Protein AF-A0A7Y5TBN6-F1 (afdb_monomer_lite)

pLDDT: mean 71.58, std 20.6, range [28.69, 90.69]

Secondary structure (DSSP, 8-state):
---PPP----------------------------S-------HHHHHHHHHHHHHHHHHHHHHHTT--HHHHHHHHHHHHHHHHHHHHHHHHH-HHHHHHHHHHHHHHHHHHHHS-TT--HHHHHHHHHHHHHHHHHHHHHHHHHHT---

Sequence (150 aa):
MQSIPIRPARQAGVLSVLLVLSVAGCGGDELGGDPSTGGSATPDACNSLAAFDNTFQATVTAVSNGQGTQAVQGSVASLKDQYIQVGQELPKADPQAAADLTAAMTDLSNAVARLPQNASKERISTSLQPHVDKVDQAVGEAEKSLNCPT

Foldseek 3Di:
DDDDDDDDDDDDDPDPPPPDDDDDDDDDDDDDDDPDDAQQADPQLLVLLVVLVVLLVVLLVCLQVLPALVVNLVSLVVSVVSLVSNLVRLCVRPVVLSVQLVVLSVLLNVLSVPDDNGDGSVRSNVSRVVSSVSNVVSSVVSCVSNVRDD

Structure (mmCIF, N/CA/C/O backbone):
data_AF-A0A7Y5TBN6-F1
#
_entry.id   AF-A0A7Y5TBN6-F1
#
loop_
_atom_site.group_PDB
_atom_site.id
_atom_site.type_symbol
_atom_site.label_atom_id
_atom_site.label_alt_id
_atom_site.label_comp_id
_atom_site.label_asym_id
_atom_site.label_entity_id
_atom_site.label_seq_id
_atom_site.pdbx_PDB_ins_code
_atom_site.Cartn_x
_atom_site.Cartn_y
_atom_site.Cartn_z
_atom_site.occupancy
_atom_site.B_iso_or_equi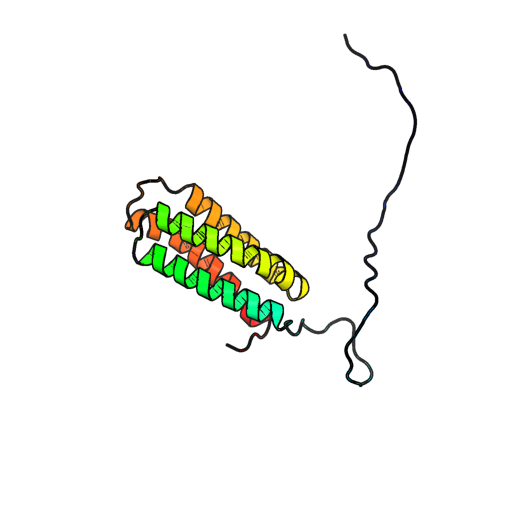v
_atom_sit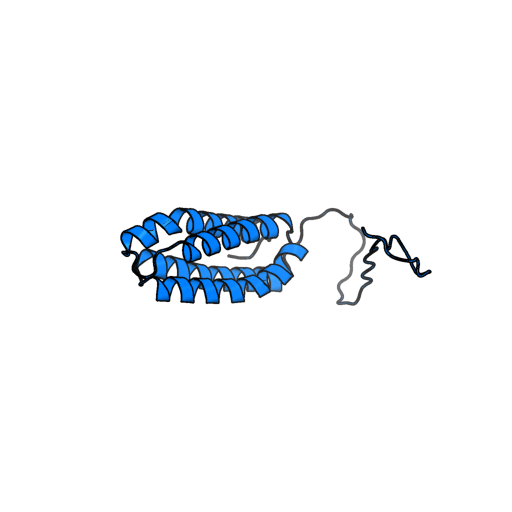e.auth_seq_id
_atom_site.auth_comp_id
_atom_site.auth_asym_id
_atom_site.auth_atom_id
_atom_site.pdbx_PDB_model_num
ATOM 1 N N . MET A 1 1 ? 1.251 53.776 0.959 1.00 39.12 1 MET A N 1
ATOM 2 C CA . MET A 1 1 ? 1.310 53.303 -0.442 1.00 39.12 1 MET A CA 1
ATOM 3 C C . MET A 1 1 ? 2.791 53.166 -0.777 1.00 39.12 1 MET A C 1
ATOM 5 O O . MET A 1 1 ? 3.486 54.164 -0.741 1.00 39.12 1 MET A O 1
ATOM 9 N N . GLN A 1 2 ? 3.365 51.972 -0.602 1.00 45.56 2 GLN A N 1
ATOM 10 C CA . GLN A 1 2 ? 3.671 51.034 -1.697 1.00 45.56 2 GLN A CA 1
ATOM 11 C C . GLN A 1 2 ? 4.449 51.704 -2.842 1.00 45.56 2 GLN A C 1
ATOM 13 O O . GLN A 1 2 ? 3.859 52.451 -3.613 1.00 45.56 2 GLN A O 1
ATOM 18 N N . SER A 1 3 ? 5.757 51.439 -2.944 1.00 37.56 3 SER A N 1
ATOM 19 C CA . SER A 1 3 ? 6.309 50.611 -4.030 1.00 37.56 3 SER A CA 1
ATOM 20 C C . SER A 1 3 ? 7.842 50.616 -4.056 1.00 37.56 3 SER A C 1
ATOM 22 O O . SER A 1 3 ? 8.509 51.602 -3.760 1.00 37.56 3 SER A O 1
ATOM 24 N N . ILE A 1 4 ? 8.354 49.433 -4.371 1.00 49.94 4 ILE A N 1
ATOM 25 C CA . ILE A 1 4 ? 9.731 48.942 -4.331 1.00 49.94 4 ILE A CA 1
ATOM 26 C C . ILE A 1 4 ? 10.614 49.603 -5.408 1.00 49.94 4 ILE A C 1
ATOM 28 O O . ILE A 1 4 ? 10.200 49.642 -6.567 1.00 49.94 4 ILE A O 1
ATOM 32 N N . PRO A 1 5 ? 11.843 50.057 -5.088 1.00 43.25 5 PRO A N 1
ATOM 33 C CA . PRO A 1 5 ? 12.817 50.454 -6.096 1.00 43.25 5 PRO A CA 1
ATOM 34 C C . PRO A 1 5 ? 13.602 49.257 -6.659 1.00 43.25 5 PRO A C 1
ATOM 36 O O . PRO A 1 5 ? 14.004 48.332 -5.953 1.00 43.25 5 PRO A O 1
ATOM 39 N N . ILE A 1 6 ? 13.820 49.340 -7.968 1.00 50.97 6 ILE A N 1
ATOM 40 C CA . ILE A 1 6 ? 14.508 48.413 -8.868 1.00 50.97 6 ILE A CA 1
ATOM 41 C C . ILE A 1 6 ? 15.926 48.066 -8.378 1.00 50.97 6 ILE A C 1
ATOM 43 O O . ILE A 1 6 ? 16.717 48.951 -8.048 1.00 50.97 6 ILE A O 1
ATOM 47 N N . ARG A 1 7 ? 16.279 46.774 -8.441 1.00 34.91 7 ARG A N 1
ATOM 48 C CA . ARG A 1 7 ? 17.666 46.291 -8.552 1.00 34.91 7 ARG A CA 1
ATOM 49 C C . ARG A 1 7 ? 17.813 45.333 -9.747 1.00 34.91 7 ARG A C 1
ATOM 51 O O . ARG A 1 7 ? 16.832 44.678 -10.097 1.00 34.91 7 ARG A O 1
ATOM 58 N N . PRO A 1 8 ? 19.002 45.267 -10.381 1.00 47.97 8 PRO A N 1
ATOM 59 C CA . PRO A 1 8 ? 19.193 44.665 -11.698 1.00 47.97 8 PRO A CA 1
ATOM 60 C C . PRO A 1 8 ? 19.812 43.253 -11.669 1.00 47.97 8 PRO A C 1
ATOM 62 O O . PRO A 1 8 ? 20.457 42.866 -10.701 1.00 47.97 8 PRO A O 1
ATOM 65 N N . ALA A 1 9 ? 19.670 42.578 -12.818 1.00 38.16 9 ALA A N 1
ATOM 66 C CA . ALA A 1 9 ? 20.467 41.474 -13.372 1.00 38.16 9 ALA A CA 1
ATOM 67 C C . ALA A 1 9 ? 20.616 40.174 -12.558 1.00 38.16 9 ALA A C 1
ATOM 69 O O . ALA A 1 9 ? 21.351 40.133 -11.579 1.00 38.16 9 ALA A O 1
ATOM 70 N N . ARG A 1 10 ? 20.105 39.059 -13.106 1.00 35.62 10 ARG A N 1
ATOM 71 C CA . ARG A 1 10 ? 20.924 37.949 -13.649 1.00 35.62 10 ARG A CA 1
ATOM 72 C C . ARG A 1 10 ? 20.085 36.699 -13.936 1.00 35.62 10 ARG A C 1
ATOM 74 O O . ARG A 1 10 ? 19.321 36.265 -13.091 1.00 35.62 10 ARG A O 1
ATOM 81 N N . GLN A 1 11 ? 20.429 36.089 -15.073 1.00 35.66 11 GLN A N 1
ATOM 82 C CA . GLN A 1 11 ? 20.516 34.640 -15.311 1.00 35.66 11 GLN A CA 1
ATOM 83 C C . GLN A 1 11 ? 19.185 33.901 -15.505 1.00 35.66 11 GLN A C 1
ATOM 85 O O . GLN A 1 11 ? 18.318 33.878 -14.650 1.00 35.66 11 GLN A O 1
ATOM 90 N N . ALA A 1 12 ? 18.948 33.460 -16.742 1.00 34.47 12 ALA A N 1
ATOM 91 C CA . ALA A 1 12 ? 19.345 32.134 -17.239 1.00 34.47 12 ALA A CA 1
ATOM 92 C C . ALA A 1 12 ? 18.355 31.101 -16.697 1.00 34.47 12 ALA A C 1
ATOM 94 O O . ALA A 1 12 ? 18.205 30.939 -15.502 1.00 34.47 12 ALA A O 1
ATOM 95 N N . GLY A 1 13 ? 17.583 30.411 -17.505 1.00 34.16 13 GLY A N 1
ATOM 96 C CA . GLY A 1 13 ? 17.892 29.844 -18.798 1.00 34.16 13 GLY A CA 1
ATOM 97 C C . GLY A 1 13 ? 17.051 28.579 -18.806 1.00 34.16 13 GLY A C 1
ATOM 98 O O . GLY A 1 13 ? 17.020 27.851 -17.815 1.00 34.16 13 GLY A O 1
ATOM 99 N N . VAL A 1 14 ? 16.297 28.376 -19.876 1.00 42.41 14 VAL A N 1
ATOM 100 C CA . VAL A 1 14 ? 15.578 27.130 -20.118 1.00 42.41 14 VAL A CA 1
ATOM 101 C C . VAL A 1 14 ? 16.642 26.040 -20.224 1.00 42.41 14 VAL A C 1
ATOM 103 O O . VAL A 1 14 ? 17.302 25.908 -21.249 1.00 42.41 14 VAL A O 1
ATOM 106 N N . LEU A 1 15 ? 16.888 25.330 -19.127 1.00 34.28 15 LEU A N 1
ATOM 107 C CA . LEU A 1 15 ? 17.750 24.159 -19.103 1.00 34.28 15 LEU A CA 1
ATOM 108 C C . LEU A 1 15 ? 16.849 22.951 -19.311 1.00 34.28 15 LEU A C 1
ATOM 110 O O . LEU A 1 15 ? 16.312 22.369 -18.372 1.00 34.28 15 LEU A O 1
ATOM 114 N N . SER A 1 16 ? 16.676 22.622 -20.589 1.00 39.28 16 SER A N 1
ATOM 115 C CA . SER A 1 16 ? 16.355 21.278 -21.040 1.00 39.28 16 SER A CA 1
ATOM 116 C C . SER A 1 16 ? 17.308 20.313 -20.344 1.00 39.28 16 SER A C 1
ATOM 118 O O . SER A 1 16 ? 18.498 20.270 -20.659 1.00 39.28 16 SER A O 1
ATOM 120 N N . VAL A 1 17 ? 16.801 19.557 -19.378 1.00 37.44 17 VAL A N 1
ATOM 121 C CA . VAL A 1 17 ? 17.523 18.418 -18.820 1.00 37.44 17 VAL A CA 1
ATOM 122 C C . VAL A 1 17 ? 17.444 17.303 -19.863 1.00 37.44 17 VAL A C 1
ATOM 124 O O . VAL A 1 17 ? 16.585 16.430 -19.819 1.00 37.44 17 VAL A O 1
ATOM 127 N N . LEU A 1 18 ? 18.332 17.387 -20.858 1.00 40.66 18 LEU A N 1
ATOM 128 C CA . LEU A 1 18 ? 18.817 16.223 -21.589 1.00 40.66 18 LEU A CA 1
ATOM 129 C C . LEU A 1 18 ? 19.659 15.419 -20.597 1.00 40.66 18 LEU A C 1
ATOM 131 O O . LEU A 1 18 ? 20.835 15.713 -20.378 1.00 40.66 18 LEU A O 1
ATOM 135 N N . LEU A 1 19 ? 19.041 14.425 -19.965 1.00 35.41 19 LEU A N 1
ATOM 136 C CA . LEU A 1 19 ? 19.757 13.436 -19.175 1.00 35.41 19 LEU A CA 1
ATOM 137 C C . LEU A 1 19 ? 20.414 12.445 -20.150 1.00 35.41 19 LEU A C 1
ATOM 139 O O . LEU A 1 19 ? 19.853 11.415 -20.508 1.00 35.41 19 LEU A O 1
ATOM 143 N N . VAL A 1 20 ? 21.603 12.800 -20.634 1.00 37.91 20 VAL A N 1
ATOM 144 C CA . VAL A 1 20 ? 22.533 11.849 -21.249 1.00 37.91 20 VAL A CA 1
ATOM 145 C C . VAL A 1 20 ? 23.170 11.058 -20.106 1.00 37.91 20 VAL A C 1
ATOM 147 O O . VAL A 1 20 ? 24.065 11.567 -19.436 1.00 37.91 20 VAL A O 1
ATOM 150 N N . LEU A 1 21 ? 22.713 9.826 -19.867 1.00 38.28 21 LEU A N 1
ATOM 151 C CA . LEU A 1 21 ? 23.504 8.826 -19.147 1.00 38.28 21 LEU A CA 1
ATOM 152 C C . LEU A 1 21 ? 24.130 7.872 -20.158 1.00 38.28 21 LEU A C 1
ATOM 154 O O . LEU A 1 21 ? 23.528 6.894 -20.592 1.00 38.28 21 LEU A O 1
ATOM 158 N N . SER A 1 22 ? 25.373 8.178 -20.513 1.00 40.59 22 SER A N 1
ATOM 159 C CA . SER A 1 22 ? 26.271 7.235 -21.161 1.00 40.59 22 SER A CA 1
ATOM 160 C C . SER A 1 22 ? 26.870 6.301 -20.105 1.00 40.59 22 SER A C 1
ATOM 162 O O . SER A 1 22 ? 27.650 6.736 -19.266 1.00 40.59 22 SER A O 1
ATOM 164 N N . VAL A 1 23 ? 26.467 5.032 -20.181 1.00 48.53 23 VAL A N 1
ATOM 165 C CA . VAL A 1 23 ? 27.305 3.814 -20.171 1.00 48.53 23 VAL A CA 1
ATOM 166 C C . VAL A 1 23 ? 28.486 3.721 -19.187 1.00 48.53 23 VAL A C 1
ATOM 168 O O . VAL A 1 23 ? 29.509 4.381 -19.349 1.00 48.53 23 VAL A O 1
ATOM 171 N N . ALA A 1 24 ? 28.396 2.720 -18.301 1.00 38.69 24 ALA A N 1
ATOM 172 C CA . ALA A 1 24 ? 29.458 1.749 -17.985 1.00 38.69 24 ALA A CA 1
ATOM 173 C C . ALA A 1 24 ? 28.801 0.489 -17.367 1.00 38.69 24 ALA A C 1
ATOM 175 O O . ALA A 1 24 ? 28.271 0.573 -16.269 1.00 38.69 24 ALA A O 1
ATOM 176 N N . GLY A 1 25 ? 28.628 -0.603 -18.131 1.00 28.69 25 GLY A N 1
ATOM 177 C CA . GLY A 1 25 ? 29.335 -1.888 -17.921 1.00 28.69 25 GLY A CA 1
ATOM 178 C C . GLY A 1 25 ? 28.593 -2.815 -16.934 1.00 28.69 25 GLY A C 1
ATOM 179 O O . GLY A 1 25 ? 28.289 -2.395 -15.832 1.00 28.69 25 GLY A O 1
ATOM 180 N N . CYS A 1 26 ? 28.233 -4.063 -17.257 1.00 37.66 26 CYS A N 1
ATOM 181 C CA . CYS A 1 26 ? 29.113 -5.097 -17.806 1.00 37.66 26 CYS A CA 1
ATOM 182 C C . CYS A 1 26 ? 28.435 -6.033 -18.831 1.00 37.66 26 CYS A C 1
ATOM 184 O O . CYS A 1 26 ? 27.534 -6.787 -18.490 1.00 37.66 26 CYS A O 1
ATOM 186 N N . GLY A 1 27 ? 28.972 -6.017 -20.057 1.00 29.95 27 GLY A N 1
ATOM 187 C CA . GLY A 1 27 ? 29.573 -7.178 -20.732 1.00 29.95 27 GLY A CA 1
ATOM 188 C C . GLY A 1 27 ? 28.719 -8.409 -21.048 1.00 29.95 27 GLY A C 1
ATOM 189 O O . GLY A 1 27 ? 28.652 -9.332 -20.243 1.00 29.95 27 GLY A O 1
ATOM 190 N N . GLY A 1 28 ? 28.259 -8.483 -22.297 1.00 29.27 28 GLY A N 1
ATOM 191 C CA . GLY A 1 28 ? 27.850 -9.712 -22.974 1.00 29.27 28 GLY A CA 1
ATOM 192 C C . GLY A 1 28 ? 27.294 -9.399 -24.361 1.00 29.27 28 GLY A C 1
ATOM 193 O O . GLY A 1 28 ? 26.136 -9.021 -24.459 1.00 29.27 28 GLY A O 1
ATOM 194 N N . ASP A 1 29 ? 28.171 -9.456 -25.369 1.00 41.31 29 ASP A N 1
ATOM 195 C CA . ASP A 1 29 ? 27.940 -9.618 -26.822 1.00 41.31 29 ASP A CA 1
ATOM 196 C C . ASP A 1 29 ? 26.485 -10.038 -27.163 1.00 41.31 29 ASP A C 1
ATOM 198 O O . ASP A 1 29 ? 25.999 -11.010 -26.603 1.00 41.31 29 ASP A O 1
ATOM 202 N N . GLU A 1 30 ? 25.687 -9.320 -27.962 1.00 35.75 30 GLU A N 1
ATOM 203 C CA . GLU A 1 30 ? 25.591 -9.502 -29.420 1.00 35.75 30 GLU A CA 1
ATOM 204 C C . GLU A 1 30 ? 24.580 -8.480 -30.015 1.00 35.75 30 GLU A C 1
ATOM 206 O O . GLU A 1 30 ? 23.421 -8.401 -29.625 1.00 35.75 30 GLU A O 1
ATOM 211 N N . LEU A 1 31 ? 25.061 -7.667 -30.959 1.00 43.56 31 LEU A N 1
ATOM 212 C CA . LEU A 1 31 ? 24.390 -7.079 -32.134 1.00 43.56 31 LEU A CA 1
ATOM 213 C C . LEU A 1 31 ? 22.842 -6.941 -32.173 1.00 43.56 31 LEU A C 1
ATOM 215 O O . LEU A 1 31 ? 22.136 -7.840 -32.613 1.00 43.56 31 LEU A O 1
ATOM 219 N N . GLY A 1 32 ? 22.374 -5.699 -31.989 1.00 37.66 32 GLY A N 1
ATOM 220 C CA . GLY A 1 32 ? 21.252 -5.117 -32.746 1.00 37.66 32 GLY A CA 1
ATOM 221 C C . GLY A 1 32 ? 19.838 -5.339 -32.196 1.00 37.66 32 GLY A C 1
ATOM 222 O O . GLY A 1 32 ? 19.282 -6.423 -32.306 1.00 37.66 32 GLY A O 1
ATOM 223 N N . GLY A 1 33 ? 19.191 -4.267 -31.725 1.00 28.89 33 GLY A N 1
ATOM 224 C CA . GLY A 1 33 ? 17.755 -4.297 -31.436 1.00 28.89 33 GLY A CA 1
ATOM 225 C C . GLY A 1 33 ? 17.233 -3.065 -30.697 1.00 28.89 33 GLY A C 1
ATOM 226 O O . GLY A 1 33 ? 17.503 -2.905 -29.519 1.00 28.89 33 GLY A O 1
ATOM 227 N N . ASP A 1 34 ? 16.512 -2.224 -31.439 1.00 34.84 34 ASP A N 1
ATOM 228 C CA . ASP A 1 34 ? 15.255 -1.543 -31.078 1.00 34.84 34 ASP A CA 1
ATOM 229 C C . ASP A 1 34 ? 15.119 -0.684 -29.783 1.00 34.84 34 ASP A C 1
ATOM 231 O O . ASP A 1 34 ? 15.353 -1.160 -28.676 1.00 34.84 34 ASP A O 1
ATOM 235 N N . PRO A 1 35 ? 14.629 0.576 -29.871 1.00 41.97 35 PRO A N 1
ATOM 236 C CA . PRO A 1 35 ? 14.321 1.424 -28.712 1.00 41.97 35 PRO A CA 1
ATOM 237 C C . PRO A 1 35 ? 12.966 1.120 -28.031 1.00 41.97 35 PRO A C 1
ATOM 239 O O . PRO A 1 35 ? 12.391 1.998 -27.387 1.00 41.97 35 PRO A O 1
ATOM 242 N N . SER A 1 36 ? 12.400 -0.080 -28.150 1.00 50.00 36 SER A N 1
ATOM 243 C CA . SER A 1 36 ? 11.158 -0.446 -27.457 1.00 50.00 36 SER A CA 1
ATOM 244 C C . SER A 1 36 ? 11.117 -1.938 -27.141 1.00 50.00 36 SER A C 1
ATOM 246 O O . SER A 1 36 ? 10.660 -2.738 -27.948 1.00 50.00 36 SER A O 1
ATOM 248 N N . THR A 1 37 ? 11.563 -2.359 -25.956 1.00 37.19 37 THR A N 1
ATOM 249 C CA . THR A 1 37 ? 11.306 -3.726 -25.470 1.00 37.19 37 THR A CA 1
ATOM 250 C C . THR A 1 37 ? 11.261 -3.723 -23.946 1.00 37.19 37 THR A C 1
ATOM 252 O O . THR A 1 37 ? 12.141 -3.155 -23.307 1.00 37.19 37 THR A O 1
ATOM 255 N N . GLY A 1 38 ? 10.175 -4.277 -23.396 1.00 39.53 38 GLY A N 1
ATOM 256 C CA . GLY A 1 38 ? 9.771 -4.199 -21.992 1.00 39.53 38 GLY A CA 1
ATOM 257 C C . GLY A 1 38 ? 10.917 -4.386 -21.007 1.00 39.53 38 GLY A C 1
ATOM 258 O O . GLY A 1 38 ? 11.765 -5.262 -21.188 1.00 39.53 38 GLY A O 1
ATOM 259 N N . GLY A 1 39 ? 10.924 -3.528 -19.983 1.00 43.00 39 GLY A N 1
ATOM 260 C CA . GLY A 1 39 ? 11.909 -3.538 -18.915 1.00 43.00 39 GLY A CA 1
ATOM 261 C C . GLY A 1 39 ? 11.980 -4.926 -18.302 1.00 43.00 39 GLY A C 1
ATOM 262 O O . GLY A 1 39 ? 11.130 -5.309 -17.508 1.00 43.00 39 GLY A O 1
ATOM 263 N N . SER A 1 40 ? 12.992 -5.694 -18.695 1.00 47.75 40 SER A N 1
ATOM 264 C CA . SER A 1 40 ? 13.395 -6.863 -17.929 1.00 47.75 40 SER A CA 1
ATOM 265 C C . SER A 1 40 ? 13.757 -6.325 -16.554 1.00 47.75 40 SER A C 1
ATOM 267 O O . SER A 1 40 ? 14.640 -5.468 -16.458 1.00 47.75 40 SER A O 1
ATOM 269 N N . ALA A 1 41 ? 13.013 -6.722 -15.524 1.00 53.44 41 ALA A N 1
ATOM 270 C CA . ALA A 1 41 ? 13.209 -6.167 -14.201 1.00 53.44 41 ALA A CA 1
ATOM 271 C C . ALA A 1 41 ? 14.667 -6.267 -13.779 1.00 53.44 41 ALA A C 1
ATOM 273 O O . ALA A 1 41 ? 15.314 -7.309 -13.926 1.00 53.44 41 ALA A O 1
ATOM 274 N N . THR A 1 42 ? 15.190 -5.173 -13.229 1.00 64.12 42 THR A N 1
ATOM 275 C CA . THR A 1 42 ? 16.443 -5.267 -12.500 1.00 64.12 42 THR A CA 1
ATOM 276 C C . THR A 1 42 ? 16.198 -6.170 -11.287 1.00 64.12 42 THR A C 1
ATOM 278 O O . THR A 1 42 ? 15.158 -6.049 -10.632 1.00 64.12 42 THR A O 1
ATOM 281 N N . PRO A 1 43 ? 17.125 -7.086 -10.958 1.00 68.56 43 PRO A N 1
ATOM 282 C CA . PRO A 1 43 ? 16.989 -7.945 -9.781 1.00 68.56 43 PRO A CA 1
ATOM 283 C C . PRO A 1 43 ? 16.763 -7.128 -8.496 1.00 68.56 43 PRO A C 1
ATOM 285 O O . PRO A 1 43 ? 16.050 -7.579 -7.605 1.00 68.56 43 PRO A O 1
ATOM 288 N N . ASP A 1 44 ? 17.275 -5.895 -8.442 1.00 74.94 44 ASP A N 1
ATOM 289 C CA . ASP A 1 44 ? 17.013 -4.913 -7.386 1.00 74.94 44 ASP A CA 1
ATOM 290 C C . ASP A 1 44 ? 15.548 -4.460 -7.288 1.00 74.94 44 ASP A C 1
ATOM 292 O O . ASP A 1 44 ? 15.025 -4.363 -6.176 1.00 74.94 44 ASP A O 1
ATOM 296 N N . ALA A 1 45 ? 14.858 -4.218 -8.409 1.00 77.56 45 ALA A N 1
ATOM 297 C CA . ALA A 1 45 ? 13.450 -3.818 -8.400 1.00 77.56 45 ALA A CA 1
ATOM 298 C C . ALA A 1 45 ? 12.559 -4.952 -7.874 1.00 77.56 45 ALA A C 1
ATOM 300 O O . ALA A 1 45 ? 11.738 -4.717 -6.989 1.00 77.56 45 ALA A O 1
ATOM 301 N N . CYS A 1 46 ? 12.778 -6.187 -8.338 1.00 81.44 46 CYS A N 1
ATOM 302 C CA . CYS A 1 46 ? 12.051 -7.355 -7.834 1.00 81.44 46 CYS A CA 1
ATOM 303 C C . CYS A 1 46 ? 12.369 -7.654 -6.367 1.00 81.44 46 CYS A C 1
ATOM 305 O O . CYS A 1 46 ? 11.461 -7.916 -5.585 1.00 81.44 46 CYS A O 1
ATOM 307 N N . ASN A 1 47 ? 13.639 -7.577 -5.964 1.00 83.50 47 ASN A N 1
ATOM 308 C CA . ASN A 1 47 ? 14.031 -7.816 -4.576 1.00 83.50 47 ASN A CA 1
ATOM 309 C C . ASN A 1 47 ? 13.462 -6.744 -3.632 1.00 83.50 47 ASN A C 1
ATOM 311 O O . ASN A 1 47 ? 12.989 -7.061 -2.541 1.00 83.50 47 ASN A O 1
ATOM 315 N N . SER A 1 48 ? 13.452 -5.480 -4.064 1.00 84.25 48 SER A N 1
ATOM 316 C CA . SER A 1 48 ? 12.841 -4.387 -3.305 1.00 84.25 48 SER A CA 1
ATOM 317 C C . SER A 1 48 ? 11.327 -4.556 -3.200 1.00 84.25 48 SER A C 1
ATOM 319 O O . SER A 1 48 ? 10.767 -4.364 -2.121 1.00 84.25 48 SER A O 1
ATOM 321 N N . LEU A 1 49 ? 10.664 -4.937 -4.297 1.00 85.19 49 LEU A N 1
ATOM 322 C CA . LEU A 1 49 ? 9.218 -5.147 -4.329 1.00 85.19 49 LEU A CA 1
ATOM 323 C C . LEU A 1 49 ? 8.807 -6.343 -3.462 1.00 85.19 49 LEU A C 1
ATOM 325 O O . LEU A 1 49 ? 7.872 -6.216 -2.684 1.00 85.19 49 LEU A O 1
ATOM 329 N N . ALA A 1 50 ? 9.565 -7.441 -3.484 1.00 85.94 50 ALA A N 1
ATOM 330 C CA . ALA A 1 50 ? 9.346 -8.591 -2.606 1.00 85.94 50 ALA A CA 1
ATOM 331 C C . ALA A 1 50 ? 9.549 -8.240 -1.119 1.00 85.94 50 ALA A C 1
ATOM 333 O O . ALA A 1 50 ? 8.788 -8.670 -0.252 1.00 85.94 50 ALA A O 1
ATOM 334 N N . ALA A 1 51 ? 10.557 -7.423 -0.794 1.00 86.25 51 ALA A N 1
ATOM 335 C CA . ALA A 1 51 ? 10.776 -6.951 0.574 1.00 86.25 51 ALA A CA 1
ATOM 336 C C . ALA A 1 51 ? 9.657 -6.006 1.052 1.00 86.25 51 ALA A C 1
ATOM 338 O O . ALA A 1 51 ? 9.279 -6.019 2.232 1.00 86.25 51 ALA A O 1
ATO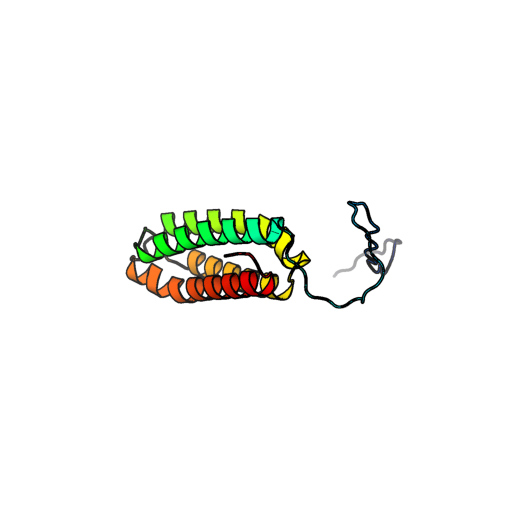M 339 N N . PHE A 1 52 ? 9.123 -5.192 0.139 1.00 88.44 52 PHE A N 1
ATOM 340 C CA . PHE A 1 52 ? 7.944 -4.373 0.378 1.00 88.44 52 PHE A CA 1
ATOM 341 C C . PHE A 1 52 ? 6.700 -5.236 0.586 1.00 88.44 52 PHE A C 1
ATOM 343 O O . PHE A 1 52 ? 6.035 -5.047 1.600 1.00 88.44 52 PHE A O 1
ATOM 350 N N . ASP A 1 53 ? 6.430 -6.203 -0.294 1.00 86.81 53 ASP A N 1
ATOM 351 C CA . ASP A 1 53 ? 5.294 -7.122 -0.186 1.00 86.81 53 ASP A CA 1
ATOM 352 C C . ASP A 1 53 ? 5.317 -7.878 1.148 1.00 86.81 53 ASP A C 1
ATOM 354 O O . ASP A 1 53 ? 4.342 -7.874 1.893 1.00 86.81 53 ASP A O 1
ATOM 358 N N . ASN A 1 54 ? 6.470 -8.409 1.553 1.00 87.62 54 ASN A N 1
ATOM 359 C CA . ASN A 1 54 ? 6.589 -9.100 2.836 1.00 87.62 54 ASN A CA 1
ATOM 360 C C . ASN A 1 54 ? 6.202 -8.193 4.026 1.00 87.62 54 ASN A C 1
ATOM 362 O O . ASN A 1 54 ? 5.471 -8.587 4.941 1.00 87.62 54 ASN A O 1
ATOM 366 N N . THR A 1 55 ? 6.643 -6.933 3.981 1.00 87.06 55 THR A N 1
ATOM 367 C CA . THR A 1 55 ? 6.316 -5.917 4.995 1.00 87.06 55 THR A CA 1
ATOM 368 C C . THR A 1 55 ? 4.848 -5.486 4.909 1.00 87.06 55 THR A C 1
ATOM 370 O O . THR A 1 55 ? 4.197 -5.206 5.925 1.00 87.06 55 THR A O 1
ATOM 373 N N . PHE A 1 56 ? 4.299 -5.457 3.698 1.00 87.94 56 PHE A N 1
ATOM 374 C CA . PHE A 1 56 ? 2.902 -5.178 3.425 1.00 87.94 56 PHE A CA 1
ATOM 375 C C . PHE A 1 56 ? 2.013 -6.267 4.012 1.00 87.94 56 PHE A C 1
ATOM 377 O O . PHE A 1 56 ? 1.122 -5.945 4.791 1.00 87.94 56 PHE A O 1
ATOM 384 N N . GLN A 1 57 ? 2.321 -7.540 3.780 1.00 86.44 57 GLN A N 1
ATOM 385 C CA . GLN A 1 57 ? 1.596 -8.675 4.346 1.00 86.44 57 GLN A CA 1
ATOM 386 C C . GLN A 1 57 ? 1.634 -8.681 5.877 1.00 86.44 57 GLN A C 1
ATOM 388 O O . GLN A 1 57 ? 0.621 -8.955 6.529 1.00 86.44 57 GLN A O 1
ATOM 393 N N . ALA A 1 58 ? 2.758 -8.290 6.484 1.00 85.88 58 ALA A N 1
ATOM 394 C CA . ALA A 1 58 ? 2.825 -8.070 7.928 1.00 85.88 58 ALA A CA 1
ATOM 395 C C . ALA A 1 58 ? 1.874 -6.942 8.382 1.00 85.88 58 ALA A C 1
ATOM 397 O O . ALA A 1 58 ? 1.205 -7.060 9.410 1.00 85.88 58 ALA A O 1
ATOM 398 N N . THR A 1 59 ? 1.752 -5.874 7.590 1.00 84.62 59 THR A N 1
ATOM 399 C CA . THR A 1 59 ? 0.810 -4.768 7.826 1.00 84.62 59 THR A CA 1
ATOM 400 C C . THR A 1 59 ? -0.648 -5.205 7.644 1.00 84.62 59 THR A C 1
ATOM 402 O O . THR A 1 59 ? -1.487 -4.887 8.486 1.00 84.62 59 THR A O 1
ATOM 405 N N . VAL A 1 60 ? -0.966 -5.987 6.610 1.00 85.81 60 VAL A N 1
ATOM 406 C CA . VAL A 1 60 ? -2.301 -6.571 6.382 1.00 85.81 60 VAL A CA 1
ATOM 407 C C . VAL A 1 60 ? -2.684 -7.483 7.534 1.00 85.81 60 VAL A C 1
ATOM 409 O O . VAL A 1 60 ? -3.799 -7.411 8.047 1.00 85.81 60 VAL A O 1
ATOM 412 N N . THR A 1 61 ? -1.741 -8.302 7.989 1.00 83.75 61 THR A N 1
ATOM 413 C CA . THR A 1 61 ? -1.893 -9.179 9.150 1.00 83.75 61 THR A CA 1
ATOM 414 C C . THR A 1 61 ? -2.140 -8.363 10.416 1.00 83.75 61 THR A C 1
ATOM 416 O O . THR A 1 61 ? -2.986 -8.743 11.224 1.00 83.75 61 THR A O 1
ATOM 419 N N . ALA A 1 62 ? -1.474 -7.217 10.581 1.00 81.62 62 ALA A N 1
ATOM 420 C CA . ALA A 1 62 ? -1.697 -6.311 11.704 1.00 81.62 62 ALA A CA 1
ATOM 421 C C . ALA A 1 62 ? -3.096 -5.689 11.699 1.00 81.62 62 ALA A C 1
ATOM 423 O O . ALA A 1 62 ? -3.775 -5.658 12.729 1.00 81.62 62 ALA A O 1
ATOM 424 N N . VAL A 1 63 ? -3.544 -5.235 10.528 1.00 81.06 63 VAL A N 1
ATOM 425 C CA . VAL A 1 63 ? -4.885 -4.677 10.314 1.00 81.06 63 VAL A CA 1
ATOM 426 C C . VAL A 1 63 ? -5.959 -5.750 10.528 1.00 81.06 63 VAL A C 1
ATOM 428 O O . VAL A 1 63 ? -6.927 -5.508 11.248 1.00 81.06 63 VAL A O 1
ATOM 431 N N . SER A 1 64 ? -5.755 -6.951 9.979 1.00 79.50 64 SER A N 1
ATOM 432 C CA . SER A 1 64 ? -6.716 -8.064 10.000 1.00 79.50 64 SER A CA 1
ATOM 433 C C . SER A 1 64 ? -6.822 -8.741 11.367 1.00 79.50 64 SER A C 1
ATOM 435 O O . SER A 1 64 ? -7.922 -9.046 11.822 1.00 79.50 64 SER A O 1
ATOM 437 N N . ASN A 1 65 ? -5.703 -8.916 12.082 1.00 77.81 65 ASN A N 1
ATOM 438 C CA . ASN A 1 65 ? -5.722 -9.388 13.473 1.00 77.81 65 ASN A CA 1
ATOM 439 C C . ASN A 1 65 ? -6.236 -8.323 14.450 1.00 77.81 65 ASN A C 1
ATOM 441 O O . ASN A 1 65 ? -6.397 -8.597 15.641 1.00 77.81 65 ASN A O 1
ATOM 445 N N . GLY A 1 66 ? -6.505 -7.107 13.966 1.00 64.12 66 GLY A N 1
ATOM 446 C CA . GLY A 1 66 ? -7.039 -6.030 14.779 1.00 64.12 66 GLY A CA 1
ATOM 447 C C . GLY A 1 66 ? -6.041 -5.524 15.811 1.00 64.12 66 GLY A C 1
ATOM 448 O O . GLY A 1 66 ? -6.445 -5.195 16.930 1.00 64.12 66 GLY A O 1
ATOM 449 N N . GLN A 1 67 ? -4.750 -5.472 15.463 1.00 72.38 67 GLN A N 1
ATOM 450 C CA . GLN A 1 67 ? -3.778 -4.786 16.304 1.00 72.38 67 GLN A CA 1
ATOM 451 C C . GLN A 1 67 ? -4.214 -3.317 16.452 1.00 72.38 67 GLN A C 1
ATOM 453 O O . GLN A 1 67 ? -4.751 -2.713 15.523 1.00 72.38 67 GLN A O 1
ATOM 458 N N . GLY A 1 68 ? -4.054 -2.750 17.652 1.00 74.69 68 GLY A N 1
ATOM 459 C CA . GLY A 1 68 ? -4.515 -1.388 17.938 1.00 74.69 68 GLY A CA 1
ATOM 460 C C . GLY A 1 68 ? -3.913 -0.351 16.983 1.00 74.69 68 GLY A C 1
ATOM 461 O O . GLY A 1 68 ? -2.875 -0.589 16.366 1.00 74.69 68 GLY A O 1
ATOM 462 N N . THR A 1 69 ? -4.530 0.830 16.891 1.00 80.06 69 THR A N 1
ATOM 463 C CA . THR A 1 69 ? -4.154 1.893 15.939 1.00 80.06 69 THR A CA 1
ATOM 464 C C . THR A 1 69 ? -2.653 2.205 15.929 1.00 80.06 69 THR A C 1
ATOM 466 O O . THR A 1 69 ? -2.086 2.458 14.873 1.00 80.06 69 THR A O 1
ATOM 469 N N . GLN A 1 70 ? -1.989 2.142 17.087 1.00 81.69 70 GLN A N 1
ATOM 470 C CA . GLN A 1 70 ? -0.543 2.364 17.217 1.00 81.69 70 GLN A CA 1
ATOM 471 C C . GLN A 1 70 ? 0.299 1.306 16.493 1.00 81.69 70 GLN A C 1
ATOM 473 O O . GLN A 1 70 ? 1.298 1.648 15.869 1.00 81.69 70 GLN A O 1
ATOM 478 N N . ALA A 1 71 ? -0.101 0.036 16.556 1.00 84.44 71 ALA A N 1
ATOM 479 C CA . ALA A 1 71 ? 0.600 -1.044 15.871 1.00 84.44 71 ALA A CA 1
ATOM 480 C C . ALA A 1 71 ? 0.454 -0.903 14.354 1.00 84.44 71 ALA A C 1
ATOM 482 O O . ALA A 1 71 ? 1.448 -0.957 13.645 1.00 84.44 71 ALA A O 1
ATOM 483 N N . VAL A 1 72 ? -0.759 -0.613 13.873 1.00 84.31 72 VAL A N 1
ATOM 484 C CA . VAL A 1 72 ? -1.013 -0.368 12.446 1.00 84.31 72 VAL A CA 1
ATOM 485 C C . VAL A 1 72 ? -0.235 0.846 11.939 1.00 84.31 72 VAL A C 1
ATOM 487 O O . VAL A 1 72 ? 0.377 0.782 10.878 1.00 84.31 72 VAL A O 1
ATOM 490 N N . GLN A 1 73 ? -0.199 1.939 12.706 1.00 83.56 73 GLN A N 1
ATOM 491 C CA . GLN A 1 73 ? 0.623 3.104 12.370 1.00 83.56 73 GLN A CA 1
ATOM 492 C C . GLN A 1 73 ? 2.116 2.758 12.312 1.00 83.56 73 GLN A C 1
ATOM 494 O O . GLN A 1 73 ? 2.801 3.215 11.400 1.00 83.56 73 GLN A O 1
ATOM 499 N N . GLY A 1 74 ? 2.607 1.932 13.241 1.00 85.44 74 GLY A N 1
ATOM 500 C CA . GLY A 1 74 ? 3.978 1.423 13.230 1.00 85.44 74 GLY A CA 1
ATOM 501 C C . GLY A 1 74 ? 4.278 0.574 11.994 1.00 85.44 74 GLY A C 1
ATOM 502 O O . GLY A 1 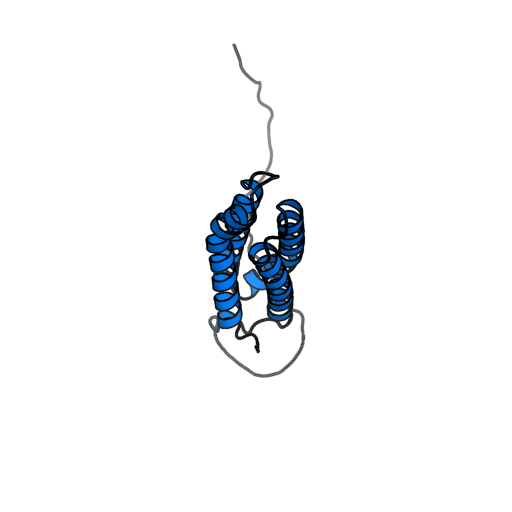74 ? 5.249 0.847 11.295 1.00 85.44 74 GLY A O 1
ATOM 503 N N . SER A 1 75 ? 3.413 -0.389 11.668 1.00 87.31 75 SER A N 1
ATOM 504 C CA . SER A 1 75 ? 3.556 -1.245 10.483 1.00 87.31 75 SER A CA 1
ATOM 505 C C . SER A 1 75 ? 3.558 -0.433 9.187 1.00 87.31 75 SER A C 1
ATOM 507 O O . SER A 1 75 ? 4.423 -0.622 8.341 1.00 87.31 75 SER A O 1
ATOM 509 N N . VAL A 1 76 ? 2.656 0.544 9.058 1.00 84.75 76 VAL A N 1
ATOM 510 C CA . VAL A 1 76 ? 2.585 1.428 7.882 1.00 84.75 76 VAL A CA 1
ATOM 511 C C . VAL A 1 76 ? 3.802 2.357 7.798 1.00 84.75 76 VAL A C 1
ATOM 513 O O . VAL A 1 76 ? 4.235 2.710 6.701 1.00 84.75 76 VAL A O 1
ATOM 516 N N . ALA A 1 77 ? 4.385 2.755 8.932 1.00 86.94 77 ALA A N 1
ATOM 517 C CA . ALA A 1 77 ? 5.641 3.499 8.943 1.00 86.94 77 ALA A CA 1
ATOM 518 C C . ALA A 1 77 ? 6.815 2.639 8.447 1.00 86.94 77 ALA A C 1
ATOM 520 O O . ALA A 1 77 ? 7.587 3.106 7.614 1.00 86.94 77 ALA A O 1
ATOM 521 N N . SER A 1 78 ? 6.913 1.378 8.879 1.00 87.12 78 SER A N 1
ATOM 522 C CA . SER A 1 78 ? 7.898 0.427 8.339 1.00 87.12 78 SER A CA 1
ATOM 523 C C . SER A 1 78 ? 7.681 0.158 6.850 1.00 87.12 78 SER A C 1
ATOM 525 O O . SER A 1 78 ? 8.636 0.115 6.080 1.00 87.12 78 SER A O 1
ATOM 527 N N . LEU A 1 79 ? 6.422 0.051 6.424 1.00 86.38 79 LEU A N 1
ATOM 528 C CA . LEU A 1 79 ? 6.056 -0.122 5.024 1.00 86.38 79 LEU A CA 1
ATOM 529 C C . LEU A 1 79 ? 6.528 1.051 4.156 1.00 86.38 79 LEU A C 1
ATOM 531 O O . LEU A 1 79 ? 7.029 0.852 3.054 1.00 86.38 79 LEU A O 1
ATOM 535 N N . LYS A 1 80 ? 6.399 2.284 4.660 1.00 86.75 80 LYS A N 1
ATOM 536 C CA . LYS A 1 80 ? 6.919 3.485 3.992 1.00 86.75 80 LYS A CA 1
ATOM 537 C C . LYS A 1 80 ? 8.428 3.461 3.821 1.00 86.75 80 LYS A C 1
ATOM 539 O O . LYS A 1 80 ? 8.908 3.925 2.796 1.00 86.75 80 LYS A O 1
ATOM 544 N N . ASP A 1 81 ? 9.157 2.962 4.810 1.00 86.94 81 ASP A N 1
ATOM 545 C CA . ASP A 1 81 ? 10.614 2.879 4.734 1.00 86.94 81 ASP A CA 1
ATOM 546 C C . ASP A 1 81 ? 11.042 1.949 3.586 1.00 86.94 81 ASP A C 1
ATOM 548 O O . ASP A 1 81 ? 11.815 2.345 2.715 1.00 86.94 81 ASP A O 1
ATOM 552 N N . GLN A 1 82 ? 10.396 0.782 3.480 1.00 85.19 82 GLN A N 1
ATOM 553 C CA . GLN A 1 82 ? 10.595 -0.139 2.353 1.00 85.19 82 GLN A CA 1
ATOM 554 C C . GLN A 1 82 ? 10.142 0.455 1.022 1.00 85.19 82 GLN A C 1
ATOM 556 O O . GLN A 1 82 ? 10.792 0.277 -0.009 1.00 85.19 82 GLN A O 1
ATOM 561 N N . TYR A 1 83 ? 9.062 1.232 1.043 1.00 85.69 83 TYR A N 1
ATOM 562 C CA . TYR A 1 83 ? 8.578 1.927 -0.138 1.00 85.69 83 TYR A CA 1
ATOM 563 C C . TYR A 1 83 ? 9.582 2.944 -0.695 1.00 85.69 83 TYR A C 1
ATOM 565 O O . TYR A 1 83 ? 9.611 3.161 -1.900 1.00 85.69 83 TYR A O 1
ATOM 573 N N . ILE A 1 84 ? 10.437 3.550 0.136 1.00 85.25 84 ILE A N 1
ATOM 574 C CA . ILE A 1 84 ? 11.482 4.474 -0.340 1.00 85.25 84 ILE A CA 1
ATOM 575 C C . ILE A 1 84 ? 12.511 3.742 -1.215 1.00 85.25 84 ILE A C 1
ATOM 577 O O . ILE A 1 84 ? 13.025 4.335 -2.165 1.00 85.25 84 ILE A O 1
ATOM 581 N N . GLN A 1 85 ? 12.807 2.473 -0.922 1.00 81.44 85 GLN A N 1
ATOM 582 C CA . GLN A 1 85 ? 13.690 1.643 -1.750 1.00 81.44 85 GLN A CA 1
ATOM 583 C C . GLN A 1 85 ? 12.999 1.273 -3.068 1.00 81.44 85 GLN A C 1
ATOM 585 O O . GLN A 1 85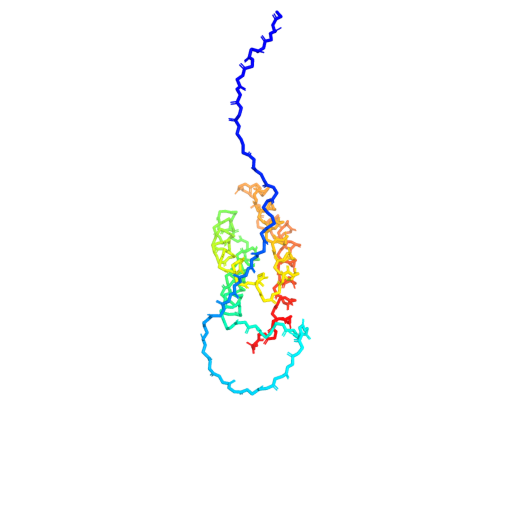 ? 13.534 1.527 -4.146 1.00 81.44 85 GLN A O 1
ATOM 590 N N . VAL A 1 86 ? 11.751 0.793 -2.998 1.00 82.94 86 VAL A N 1
ATOM 591 C CA . VAL A 1 86 ? 10.941 0.486 -4.192 1.00 82.94 86 VAL A CA 1
ATOM 592 C C . VAL A 1 86 ? 10.764 1.718 -5.079 1.00 82.94 86 VAL A C 1
ATOM 594 O O . VAL A 1 86 ? 10.933 1.634 -6.288 1.00 82.94 86 VAL A O 1
ATOM 597 N N . GLY A 1 87 ? 10.503 2.887 -4.498 1.00 81.19 87 GLY A N 1
ATOM 598 C CA . GLY A 1 87 ? 10.316 4.146 -5.218 1.00 81.19 87 GLY A CA 1
ATOM 599 C C . GLY A 1 87 ? 11.569 4.674 -5.923 1.00 81.19 87 GLY A C 1
ATOM 600 O O . GLY A 1 87 ? 11.456 5.607 -6.713 1.00 81.19 87 GLY A O 1
ATOM 601 N N . GLN A 1 88 ? 12.750 4.103 -5.671 1.00 83.44 88 GLN A N 1
ATOM 602 C CA . GLN A 1 88 ? 13.973 4.408 -6.422 1.00 83.44 88 GLN A CA 1
ATOM 603 C C . GLN A 1 88 ? 14.177 3.463 -7.606 1.00 83.44 88 GLN A C 1
ATOM 605 O O . GLN A 1 88 ? 14.664 3.898 -8.650 1.00 83.44 88 GLN A O 1
ATOM 610 N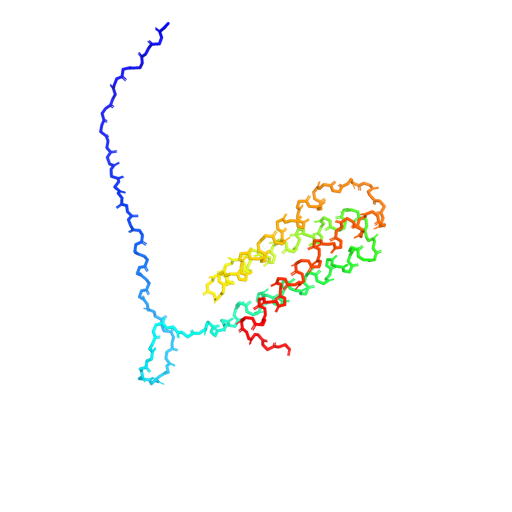 N . GLU A 1 89 ? 13.794 2.196 -7.457 1.00 82.62 89 GLU A N 1
ATOM 611 C CA . GLU A 1 89 ? 14.059 1.143 -8.441 1.00 82.62 89 GLU A CA 1
ATOM 612 C C . GLU A 1 89 ? 12.874 0.899 -9.382 1.00 82.62 89 GLU A C 1
ATOM 614 O O . GLU A 1 89 ? 13.046 0.871 -10.601 1.00 82.62 89 GLU A O 1
ATOM 619 N N . LEU A 1 90 ? 11.654 0.819 -8.844 1.00 82.44 90 LEU A N 1
ATOM 620 C CA . LEU A 1 90 ? 10.427 0.576 -9.600 1.00 82.44 90 LEU A CA 1
ATOM 621 C C . LEU A 1 90 ? 10.199 1.585 -10.736 1.00 82.44 90 LEU A C 1
ATOM 623 O O . LEU A 1 90 ? 9.980 1.124 -11.848 1.00 82.44 90 LEU A O 1
ATOM 627 N N . PRO A 1 91 ? 10.324 2.921 -10.570 1.00 83.12 91 PRO A N 1
ATOM 628 C CA . PRO A 1 91 ? 10.072 3.848 -11.678 1.00 83.12 91 PRO A CA 1
ATOM 629 C C . PRO A 1 91 ? 11.100 3.769 -12.813 1.00 83.12 91 PRO A C 1
ATOM 631 O O . PRO A 1 91 ? 10.833 4.272 -13.904 1.00 83.12 91 PRO A O 1
ATOM 634 N N . LYS A 1 92 ? 12.276 3.170 -12.573 1.00 81.25 92 LYS A N 1
ATOM 635 C CA . LYS A 1 92 ? 13.283 2.931 -13.618 1.00 81.25 92 LYS A CA 1
ATOM 636 C C . LYS A 1 92 ? 12.901 1.744 -14.501 1.00 81.25 92 LYS A C 1
ATOM 638 O O . LYS A 1 92 ? 13.250 1.741 -15.677 1.00 81.25 92 LYS A O 1
ATOM 643 N N . ALA A 1 93 ? 12.226 0.750 -13.926 1.00 79.81 93 ALA A N 1
ATOM 644 C CA . ALA A 1 93 ? 11.818 -0.468 -14.614 1.00 79.81 93 ALA A CA 1
ATOM 645 C C . ALA A 1 93 ? 10.384 -0.368 -15.163 1.00 79.81 93 ALA A C 1
ATOM 647 O O . ALA A 1 93 ? 10.156 -0.679 -16.329 1.00 79.81 93 ALA A O 1
ATOM 648 N N . ASP A 1 94 ? 9.448 0.130 -14.351 1.00 82.06 94 ASP A N 1
ATOM 649 C CA . ASP A 1 94 ? 8.053 0.373 -14.708 1.00 82.06 94 ASP A CA 1
ATOM 650 C C . ASP A 1 94 ? 7.496 1.654 -14.032 1.00 82.06 94 ASP A C 1
ATOM 652 O O . ASP A 1 94 ? 7.109 1.653 -12.855 1.00 82.06 94 ASP A O 1
ATOM 656 N N . PRO A 1 95 ? 7.441 2.786 -14.757 1.00 82.31 95 PRO A N 1
ATOM 657 C CA . PRO A 1 95 ? 6.966 4.054 -14.207 1.00 82.31 95 PRO A CA 1
ATOM 658 C C . PRO A 1 95 ? 5.455 4.082 -13.939 1.00 82.31 95 PRO A C 1
ATOM 660 O O . PRO A 1 95 ? 5.013 4.860 -13.093 1.00 82.31 95 PRO A O 1
ATOM 663 N N . GLN A 1 96 ? 4.663 3.259 -14.633 1.00 84.94 96 GLN A N 1
ATOM 664 C CA . GLN A 1 96 ? 3.214 3.206 -14.442 1.00 84.94 96 GLN A CA 1
ATOM 665 C C . GLN A 1 96 ? 2.886 2.463 -13.144 1.00 84.94 96 GLN A C 1
ATOM 667 O O . GLN A 1 96 ? 2.196 3.009 -12.286 1.00 84.94 96 GLN A O 1
ATOM 672 N N . ALA A 1 97 ? 3.472 1.283 -12.943 1.00 85.00 97 ALA A N 1
ATOM 673 C CA . ALA A 1 97 ? 3.373 0.512 -11.712 1.00 85.00 97 ALA A CA 1
ATOM 674 C C . ALA A 1 97 ? 3.888 1.307 -10.502 1.00 85.00 97 ALA A C 1
ATOM 676 O O . ALA A 1 97 ? 3.267 1.297 -9.439 1.00 85.00 97 ALA A O 1
ATOM 677 N N . ALA A 1 98 ? 4.975 2.072 -10.667 1.00 85.31 98 ALA A N 1
ATOM 678 C CA . ALA A 1 98 ? 5.454 2.984 -9.630 1.00 85.31 98 ALA A CA 1
ATOM 679 C C . ALA A 1 98 ? 4.425 4.067 -9.273 1.00 85.31 98 ALA A C 1
ATOM 681 O O . ALA A 1 98 ? 4.254 4.392 -8.094 1.00 85.31 98 ALA A O 1
ATOM 682 N N . ALA A 1 99 ? 3.735 4.638 -10.263 1.00 87.81 99 ALA A N 1
ATOM 683 C CA . ALA A 1 99 ? 2.706 5.646 -10.032 1.00 87.81 99 ALA A CA 1
ATOM 684 C C . ALA A 1 99 ? 1.475 5.057 -9.321 1.00 87.81 99 ALA A C 1
ATOM 686 O O . ALA A 1 99 ? 1.011 5.640 -8.338 1.00 87.81 99 ALA A O 1
ATOM 687 N N . ASP A 1 100 ? 0.995 3.894 -9.766 1.00 89.00 100 ASP A N 1
ATOM 688 C CA . ASP A 1 100 ? -0.126 3.174 -9.154 1.00 89.00 100 ASP A CA 1
ATOM 689 C C . ASP A 1 100 ? 0.187 2.775 -7.700 1.00 89.00 100 ASP A C 1
ATOM 691 O O . ASP A 1 100 ? -0.591 3.075 -6.787 1.00 89.00 100 ASP A O 1
ATOM 695 N N . LEU A 1 101 ? 1.379 2.223 -7.440 1.00 87.88 101 LEU A N 1
ATOM 696 C CA . LEU A 1 101 ? 1.818 1.872 -6.086 1.00 87.88 101 LEU A CA 1
ATOM 697 C C . LEU A 1 101 ? 1.999 3.116 -5.199 1.00 87.88 101 LEU A C 1
ATOM 699 O O . LEU A 1 101 ? 1.585 3.109 -4.036 1.00 87.88 101 LEU A O 1
ATOM 703 N N . THR A 1 102 ? 2.533 4.220 -5.744 1.00 89.38 102 THR A N 1
ATOM 704 C CA . THR A 1 102 ? 2.637 5.509 -5.027 1.00 89.38 102 THR A CA 1
ATOM 705 C C . THR A 1 102 ? 1.264 6.008 -4.600 1.00 89.38 102 THR A C 1
ATOM 707 O O . THR A 1 102 ? 1.081 6.439 -3.455 1.00 89.38 102 THR A O 1
ATOM 710 N N . ALA A 1 103 ? 0.299 5.977 -5.519 1.00 90.69 103 ALA A N 1
ATOM 711 C CA . ALA A 1 103 ? -1.058 6.427 -5.262 1.00 90.69 103 ALA A CA 1
ATOM 712 C C . ALA A 1 103 ? -1.711 5.568 -4.172 1.00 90.69 103 ALA A C 1
ATOM 714 O O . ALA A 1 103 ? -2.237 6.119 -3.202 1.00 90.69 103 ALA A O 1
ATOM 715 N N . ALA A 1 104 ? -1.595 4.241 -4.268 1.00 90.25 104 ALA A N 1
ATOM 716 C CA . ALA A 1 104 ? -2.137 3.309 -3.286 1.00 90.25 104 ALA A CA 1
ATOM 717 C C . ALA A 1 104 ? -1.511 3.500 -1.890 1.00 90.25 104 ALA A C 1
ATOM 719 O O . ALA A 1 104 ? -2.228 3.629 -0.895 1.00 90.25 104 ALA A O 1
ATOM 720 N N . MET A 1 105 ? -0.183 3.628 -1.805 1.00 89.31 105 MET A N 1
ATOM 721 C CA . MET A 1 105 ? 0.536 3.876 -0.548 1.00 89.31 105 MET A CA 1
ATOM 722 C C . MET A 1 105 ? 0.179 5.218 0.097 1.00 89.31 105 MET A C 1
ATOM 724 O O . MET A 1 105 ? 0.073 5.335 1.327 1.00 89.31 105 MET A O 1
ATOM 728 N N . THR A 1 106 ? -0.019 6.244 -0.729 1.00 90.19 106 THR A N 1
ATOM 729 C CA . THR A 1 106 ? -0.457 7.568 -0.279 1.00 90.19 106 THR A CA 1
ATOM 730 C C . THR A 1 106 ? -1.880 7.510 0.269 1.00 90.19 106 THR A C 1
ATOM 732 O O . THR A 1 106 ? -2.158 8.085 1.325 1.00 90.19 106 THR A O 1
ATOM 735 N N . ASP A 1 107 ? -2.775 6.792 -0.407 1.00 90.56 107 ASP A N 1
ATOM 736 C CA . ASP A 1 107 ? -4.165 6.594 0.007 1.00 90.56 107 ASP A CA 1
ATOM 737 C C . ASP A 1 107 ? -4.234 5.820 1.338 1.00 90.56 107 ASP A C 1
ATOM 739 O O . ASP A 1 107 ? -4.859 6.289 2.291 1.00 90.56 107 ASP A O 1
ATOM 743 N N . LEU A 1 108 ? -3.478 4.720 1.467 1.00 88.69 108 LEU A N 1
ATOM 744 C CA . LEU A 1 108 ? -3.343 3.947 2.709 1.00 88.69 108 LEU A CA 1
ATOM 745 C C . LEU A 1 108 ? -2.809 4.805 3.859 1.00 88.69 108 LEU A C 1
ATOM 747 O O . LEU A 1 108 ? -3.362 4.806 4.958 1.00 88.69 108 LEU A O 1
ATOM 751 N N . SER A 1 109 ? -1.761 5.587 3.612 1.00 88.56 109 SER A N 1
ATOM 752 C CA . SER A 1 109 ? -1.190 6.479 4.624 1.00 88.56 109 SER A CA 1
ATOM 753 C C . SER A 1 109 ? -2.168 7.537 5.107 1.00 88.56 109 SER A C 1
ATOM 755 O O . SER A 1 109 ? -2.228 7.817 6.304 1.00 88.56 109 SER A O 1
ATOM 757 N N . ASN A 1 110 ? -2.929 8.132 4.189 1.00 89.44 110 ASN A N 1
ATOM 758 C CA . ASN A 1 110 ? -3.962 9.098 4.538 1.00 89.44 110 ASN A CA 1
ATOM 759 C C . ASN A 1 110 ? -5.093 8.440 5.330 1.00 89.44 110 ASN A C 1
ATOM 761 O O . ASN A 1 110 ? -5.567 9.021 6.306 1.00 89.44 110 ASN A O 1
ATOM 765 N N . ALA A 1 111 ? -5.499 7.226 4.957 1.00 88.38 111 ALA A N 1
ATOM 766 C CA . ALA A 1 111 ? -6.508 6.466 5.684 1.00 88.38 111 ALA A CA 1
ATOM 767 C C . ALA A 1 111 ? -6.055 6.161 7.119 1.00 88.38 111 ALA A C 1
ATOM 769 O O . ALA A 1 111 ? -6.790 6.411 8.073 1.00 88.38 111 ALA A O 1
ATOM 770 N N . VAL A 1 112 ? -4.806 5.724 7.287 1.00 86.62 112 VAL A N 1
ATOM 771 C CA . VAL A 1 112 ? -4.196 5.440 8.594 1.00 86.62 112 VAL A CA 1
ATOM 772 C C . VAL A 1 112 ? -4.057 6.708 9.438 1.00 86.62 112 VAL A C 1
ATOM 774 O O . VAL A 1 112 ? -4.343 6.682 10.633 1.00 86.62 112 VAL A O 1
ATOM 777 N N . ALA A 1 113 ? -3.677 7.836 8.833 1.00 86.69 113 ALA A N 1
ATOM 778 C CA . ALA A 1 113 ? -3.588 9.125 9.522 1.00 86.69 113 ALA A CA 1
ATOM 779 C C . ALA A 1 113 ? -4.960 9.669 9.960 1.00 86.69 113 ALA A C 1
ATOM 781 O O . ALA A 1 113 ? -5.053 10.410 10.938 1.00 86.69 113 ALA A O 1
ATOM 782 N N . ARG A 1 114 ? -6.029 9.303 9.245 1.00 87.19 114 ARG A N 1
ATOM 783 C CA . ARG A 1 114 ? -7.417 9.665 9.567 1.00 87.19 114 ARG A CA 1
ATOM 784 C C . ARG A 1 114 ? -8.058 8.750 10.606 1.00 87.19 114 ARG A C 1
ATOM 786 O O . ARG A 1 114 ? -9.135 9.083 11.107 1.00 87.19 114 ARG A O 1
ATOM 793 N N . LEU A 1 115 ? -7.436 7.618 10.937 1.00 85.25 115 LEU A N 1
ATOM 794 C CA . LEU A 1 115 ? -7.967 6.729 11.959 1.00 85.25 115 LEU A CA 1
ATOM 795 C C . LEU A 1 115 ? -7.904 7.390 13.342 1.00 85.25 115 LEU A C 1
ATOM 797 O O . LEU A 1 115 ? -6.858 7.913 13.737 1.00 85.25 115 LEU A O 1
ATOM 801 N N . PRO A 1 116 ? -8.993 7.325 14.127 1.00 81.81 116 PRO A N 1
ATOM 802 C CA . PRO A 1 116 ? -8.947 7.771 15.508 1.00 81.81 116 PRO A CA 1
ATOM 803 C C . PRO A 1 116 ? -7.965 6.903 16.302 1.00 81.81 116 PRO A C 1
ATOM 805 O O . PRO A 1 116 ? -7.940 5.686 16.143 1.00 81.81 116 PRO A O 1
ATOM 808 N N . GLN A 1 117 ? -7.186 7.511 17.204 1.00 76.56 117 GLN A N 1
ATOM 809 C CA . GLN A 1 117 ? -6.154 6.801 17.981 1.00 76.56 117 GLN A CA 1
ATOM 810 C C . GLN A 1 117 ? -6.695 5.596 18.773 1.00 76.56 117 GLN A C 1
ATOM 812 O O . GLN A 1 117 ? -5.967 4.630 18.980 1.00 76.56 117 GLN A O 1
ATOM 817 N N . ASN A 1 118 ? -7.983 5.606 19.131 1.00 78.50 118 ASN A N 1
ATOM 818 C CA . ASN A 1 118 ? -8.681 4.513 19.817 1.00 78.50 118 ASN A CA 1
ATOM 819 C C . ASN A 1 118 ? -9.747 3.842 18.933 1.00 78.50 118 ASN A C 1
ATOM 821 O O . ASN A 1 118 ? -10.805 3.440 19.420 1.00 78.50 118 ASN A O 1
ATOM 825 N N . ALA A 1 119 ? -9.513 3.766 17.620 1.00 82.81 119 ALA A N 1
ATOM 826 C CA . ALA A 1 119 ? -10.382 3.028 16.717 1.00 82.81 119 ALA A CA 1
ATOM 827 C C . ALA A 1 119 ? -10.488 1.558 17.154 1.00 82.81 119 ALA A C 1
ATOM 829 O O . ALA A 1 119 ? -9.492 0.899 17.449 1.00 82.81 119 ALA A O 1
ATOM 830 N N . SER A 1 120 ? -11.708 1.027 17.174 1.00 83.31 120 SER A N 1
ATOM 831 C CA . SER A 1 120 ? -11.933 -0.402 17.388 1.00 83.31 120 SER A CA 1
ATOM 832 C C . SER A 1 120 ? -11.358 -1.203 16.218 1.00 83.31 120 SER A C 1
ATOM 834 O O . SER A 1 120 ? -11.422 -0.745 15.078 1.00 83.31 120 SER A O 1
ATOM 836 N N . LYS A 1 121 ? -10.893 -2.431 16.467 1.00 80.69 121 LYS A N 1
ATOM 837 C CA . LYS A 1 121 ? -10.382 -3.349 15.430 1.00 80.69 121 LYS A CA 1
ATOM 838 C C . LYS A 1 121 ? -11.260 -3.433 14.172 1.00 80.69 121 LYS A C 1
ATOM 840 O O . LYS A 1 121 ? -10.753 -3.322 13.065 1.00 80.69 121 LYS A O 1
ATOM 845 N N . GLU A 1 122 ? -12.580 -3.530 14.337 1.00 82.88 122 GLU A N 1
ATOM 846 C CA . GLU A 1 122 ? -13.534 -3.573 13.220 1.00 82.88 122 GLU A CA 1
ATOM 847 C C . GLU A 1 122 ? -13.543 -2.275 12.415 1.00 82.88 122 GLU A C 1
ATOM 849 O O . GLU A 1 122 ? -13.602 -2.314 11.190 1.00 82.88 122 GLU A O 1
ATOM 854 N N . ARG A 1 123 ? -13.438 -1.117 13.080 1.00 83.81 123 ARG A N 1
ATOM 855 C CA . ARG A 1 123 ? -13.340 0.185 12.408 1.00 83.81 123 ARG A CA 1
ATOM 856 C C . ARG A 1 123 ? -12.033 0.315 11.640 1.00 83.81 123 ARG A C 1
ATOM 858 O O . ARG A 1 123 ? -12.058 0.827 10.528 1.00 83.81 123 ARG A O 1
ATOM 865 N N . ILE A 1 124 ? -10.927 -0.151 12.220 1.00 85.19 124 ILE A N 1
ATOM 866 C CA . ILE A 1 124 ? -9.611 -0.158 11.573 1.00 85.19 124 ILE A CA 1
ATOM 867 C C . ILE A 1 124 ? -9.664 -1.036 10.323 1.00 85.19 124 ILE A C 1
ATOM 869 O O . ILE A 1 124 ? -9.417 -0.532 9.233 1.00 85.19 124 ILE A O 1
ATOM 873 N N . SER A 1 125 ? -10.063 -2.305 10.459 1.00 84.31 125 SER A N 1
ATOM 874 C CA . SER A 1 125 ? -10.141 -3.239 9.330 1.00 84.31 125 SER A CA 1
ATOM 875 C C . SER A 1 125 ? -11.093 -2.737 8.249 1.00 84.31 125 SER A C 1
ATOM 877 O O . SER A 1 125 ? -10.694 -2.628 7.099 1.00 84.31 125 SER A O 1
ATOM 879 N N . THR A 1 126 ? -12.310 -2.316 8.610 1.00 86.31 126 THR A N 1
ATOM 880 C CA . THR A 1 126 ? -13.297 -1.800 7.642 1.00 86.31 126 THR A CA 1
ATOM 881 C C . THR A 1 126 ? -12.797 -0.550 6.919 1.00 86.31 126 THR A C 1
ATOM 883 O O . THR A 1 126 ? -13.054 -0.379 5.731 1.00 86.31 126 THR A O 1
ATOM 886 N N . SER A 1 127 ? -12.097 0.345 7.624 1.00 87.00 127 SER A N 1
ATOM 887 C CA . SER A 1 127 ? -11.609 1.589 7.031 1.00 87.00 127 SER A CA 1
ATOM 888 C C . SER A 1 127 ? -10.352 1.392 6.196 1.00 87.00 127 SER A C 1
ATOM 890 O O . SER A 1 127 ? -10.158 2.169 5.274 1.00 87.00 127 SER A O 1
ATOM 892 N N . LEU A 1 128 ? -9.490 0.426 6.529 1.00 87.75 128 LEU A N 1
ATOM 893 C CA . LEU A 1 128 ? -8.202 0.227 5.860 1.00 87.75 128 LEU A CA 1
ATOM 894 C C . LEU A 1 128 ? -8.221 -0.865 4.797 1.00 87.75 128 LEU A C 1
ATOM 896 O O . LEU A 1 128 ? -7.468 -0.737 3.840 1.00 87.75 128 LEU A O 1
ATOM 900 N N . GLN A 1 129 ? -9.086 -1.878 4.907 1.00 86.69 129 GLN A N 1
ATOM 901 C CA . GLN A 1 129 ? -9.228 -2.939 3.902 1.00 86.69 129 GLN A CA 1
ATOM 902 C C . GLN A 1 129 ? -9.271 -2.428 2.458 1.00 86.69 129 GLN A C 1
ATOM 904 O O . GLN A 1 129 ? -8.476 -2.921 1.669 1.00 86.69 129 GLN A O 1
ATOM 909 N N . PRO A 1 130 ? -10.104 -1.435 2.083 1.00 89.50 130 PRO A N 1
ATOM 910 C CA . PRO A 1 130 ? -10.144 -0.978 0.692 1.00 89.50 130 PRO A CA 1
ATOM 911 C C . PRO A 1 130 ? -8.846 -0.302 0.226 1.00 89.50 130 PRO A C 1
ATOM 913 O O . PRO A 1 130 ? -8.607 -0.203 -0.972 1.00 89.50 130 PRO A O 1
ATOM 916 N N . HIS A 1 131 ? -8.017 0.200 1.143 1.00 90.44 131 HIS A N 1
ATOM 917 C CA . HIS A 1 131 ? -6.721 0.796 0.810 1.00 90.44 131 HIS A CA 1
ATOM 918 C C . HIS A 1 131 ? -5.613 -0.250 0.760 1.00 90.44 131 HIS A C 1
ATOM 920 O O . HIS A 1 131 ? -4.724 -0.157 -0.074 1.00 90.44 131 HIS A O 1
ATOM 926 N N . VAL A 1 132 ? -5.688 -1.245 1.642 1.00 88.25 132 VAL A N 1
ATOM 927 C CA . VAL A 1 132 ? -4.833 -2.429 1.619 1.00 88.25 132 VAL A CA 1
ATOM 928 C C . VAL A 1 132 ? -5.029 -3.168 0.292 1.00 88.25 132 VAL A C 1
ATOM 930 O O . VAL A 1 132 ? -4.067 -3.347 -0.434 1.00 88.25 132 VAL A O 1
ATOM 933 N N . ASP A 1 133 ? -6.265 -3.464 -0.101 1.00 88.81 133 ASP A N 1
ATOM 934 C CA . ASP A 1 133 ? -6.586 -4.154 -1.362 1.00 88.81 133 ASP A CA 1
ATOM 935 C C . ASP A 1 133 ? -6.019 -3.433 -2.604 1.00 88.81 133 ASP A C 1
ATOM 937 O O . ASP A 1 133 ? -5.444 -4.051 -3.492 1.00 88.81 133 ASP A O 1
ATOM 941 N N . LYS A 1 134 ? -6.059 -2.093 -2.621 1.00 90.12 134 LYS A N 1
ATOM 942 C CA . LYS A 1 134 ? -5.424 -1.289 -3.680 1.00 90.12 134 LYS A CA 1
ATOM 943 C C . LYS A 1 134 ? -3.903 -1.419 -3.713 1.00 90.12 134 LYS A C 1
ATOM 945 O O . LYS A 1 134 ? -3.325 -1.392 -4.795 1.00 90.12 134 LYS A O 1
ATOM 950 N N . VAL A 1 135 ? -3.253 -1.469 -2.548 1.00 88.44 135 VAL A N 1
ATOM 951 C CA . VAL A 1 135 ? -1.795 -1.649 -2.474 1.00 88.44 135 VAL A CA 1
ATOM 952 C C . VAL A 1 135 ? -1.432 -3.053 -2.945 1.00 88.44 135 VAL A C 1
ATOM 954 O O . VAL A 1 135 ? -0.533 -3.171 -3.765 1.00 88.44 135 VAL A O 1
ATOM 957 N N . ASP A 1 136 ? -2.171 -4.074 -2.511 1.00 88.88 136 ASP A N 1
ATOM 958 C CA . ASP A 1 136 ? -2.013 -5.465 -2.959 1.00 88.88 136 ASP A CA 1
ATOM 959 C C . ASP A 1 136 ? -2.132 -5.580 -4.486 1.00 88.88 136 ASP A C 1
ATOM 961 O O . ASP A 1 136 ? -1.226 -6.073 -5.156 1.00 88.88 136 ASP A O 1
ATOM 965 N N . GLN A 1 137 ? -3.189 -4.997 -5.061 1.00 89.12 137 GLN A N 1
ATOM 966 C CA . GLN A 1 137 ? -3.389 -4.970 -6.507 1.00 89.12 137 GLN A CA 1
ATOM 967 C C . GLN A 1 137 ? -2.236 -4.258 -7.234 1.00 89.12 137 GLN A C 1
ATOM 969 O O . GLN A 1 137 ? -1.764 -4.742 -8.261 1.00 89.12 137 GLN A O 1
ATOM 974 N N . ALA A 1 138 ? -1.775 -3.116 -6.718 1.00 88.00 138 ALA A N 1
ATOM 975 C CA . ALA A 1 138 ? -0.671 -2.375 -7.323 1.00 88.00 138 ALA A CA 1
ATOM 976 C C . ALA A 1 138 ? 0.657 -3.146 -7.253 1.00 88.00 138 ALA A C 1
ATOM 978 O O . ALA A 1 138 ? 1.437 -3.090 -8.202 1.00 88.00 138 ALA A O 1
ATOM 979 N N . VAL A 1 139 ? 0.907 -3.882 -6.164 1.00 87.75 139 VAL A N 1
ATOM 980 C CA . VAL A 1 139 ? 2.069 -4.775 -6.038 1.00 87.75 139 VAL A CA 1
ATOM 981 C C . VAL A 1 139 ? 1.976 -5.913 -7.045 1.00 87.75 139 VAL A C 1
ATOM 983 O O . VAL A 1 139 ? 2.913 -6.095 -7.814 1.00 87.75 139 VAL A O 1
ATOM 986 N N . GLY A 1 140 ? 0.842 -6.613 -7.122 1.00 85.81 140 GLY A N 1
ATOM 987 C CA . GLY A 1 140 ? 0.678 -7.734 -8.050 1.00 85.81 140 GLY A CA 1
ATOM 988 C C . GLY A 1 140 ? 0.802 -7.319 -9.521 1.00 85.81 140 GLY A C 1
ATOM 989 O O . GLY A 1 140 ? 1.429 -8.017 -10.320 1.00 85.81 140 GLY A O 1
ATOM 990 N N . GLU A 1 141 ? 0.267 -6.153 -9.891 1.00 85.94 141 GLU A N 1
ATOM 991 C CA . GLU A 1 141 ? 0.450 -5.591 -11.235 1.00 85.94 141 GLU A CA 1
ATOM 992 C C . GLU A 1 141 ? 1.912 -5.181 -11.481 1.00 85.94 141 GLU A C 1
ATOM 994 O O . GLU A 1 141 ? 2.428 -5.409 -12.577 1.00 85.94 141 GLU A O 1
ATOM 999 N N . ALA A 1 142 ? 2.609 -4.649 -10.469 1.00 84.62 142 ALA A N 1
ATOM 1000 C CA . ALA A 1 142 ? 4.033 -4.334 -10.553 1.00 84.62 142 ALA A CA 1
ATOM 1001 C C . ALA A 1 142 ? 4.890 -5.596 -10.742 1.00 84.62 142 ALA A C 1
ATOM 1003 O O . ALA A 1 142 ? 5.699 -5.642 -11.663 1.00 84.62 142 ALA A O 1
ATOM 1004 N N . GLU A 1 143 ? 4.688 -6.643 -9.938 1.00 83.88 143 GLU A N 1
ATOM 1005 C CA . GLU A 1 143 ? 5.409 -7.920 -10.049 1.00 83.88 143 GLU A CA 1
ATOM 1006 C C . GLU A 1 143 ? 5.203 -8.567 -11.419 1.00 83.88 143 GLU A C 1
ATOM 1008 O O . GLU A 1 143 ? 6.151 -9.043 -12.051 1.00 83.88 143 GLU A O 1
ATOM 1013 N N . LYS A 1 144 ? 3.959 -8.532 -11.905 1.00 83.31 144 LYS A N 1
ATOM 1014 C CA . LYS A 1 144 ? 3.583 -9.053 -13.217 1.00 83.31 144 LYS A CA 1
ATOM 1015 C C . LYS A 1 144 ? 4.196 -8.245 -14.355 1.00 83.31 144 LYS A C 1
ATOM 1017 O O . LYS A 1 144 ? 4.666 -8.845 -15.320 1.00 83.31 144 LYS A O 1
ATOM 1022 N N . SER A 1 145 ? 4.211 -6.915 -14.253 1.00 80.69 145 SER A N 1
ATOM 1023 C CA . SER A 1 145 ? 4.838 -6.058 -15.266 1.00 80.69 145 SER A CA 1
ATOM 1024 C C . SER A 1 145 ? 6.349 -6.288 -15.328 1.00 80.69 145 SER A C 1
ATOM 1026 O O . SER A 1 145 ? 6.934 -6.431 -16.401 1.00 80.69 145 SER A O 1
ATOM 1028 N N . LEU A 1 146 ? 6.966 -6.437 -14.156 1.00 76.50 146 LEU A N 1
ATOM 1029 C CA . LEU A 1 146 ? 8.388 -6.703 -13.986 1.00 76.50 146 LEU A CA 1
ATOM 1030 C C . LEU A 1 146 ? 8.807 -8.139 -14.364 1.00 76.50 146 LEU A C 1
ATOM 1032 O O . LEU A 1 146 ? 9.998 -8.396 -14.525 1.00 76.50 146 LEU A O 1
ATOM 1036 N N . ASN A 1 147 ? 7.871 -9.081 -14.537 1.00 79.69 147 ASN A N 1
ATOM 1037 C CA . ASN A 1 147 ? 8.174 -10.517 -14.651 1.00 79.69 147 ASN A CA 1
ATOM 1038 C C . ASN A 1 147 ? 9.066 -11.021 -13.497 1.00 79.69 147 ASN A C 1
ATOM 1040 O O . ASN A 1 147 ? 9.996 -11.805 -13.707 1.00 79.69 147 ASN A O 1
ATOM 1044 N N . CYS A 1 148 ? 8.801 -10.571 -12.267 1.00 72.62 148 CYS A N 1
ATOM 1045 C CA . CYS A 1 148 ? 9.523 -11.081 -11.107 1.00 72.62 148 CYS A CA 1
ATOM 1046 C C . CYS A 1 148 ? 9.225 -12.582 -10.926 1.00 72.62 148 CYS A C 1
ATOM 1048 O O . CYS A 1 148 ? 8.054 -12.973 -10.963 1.00 72.62 148 CYS A O 1
ATOM 1050 N N . PRO A 1 149 ? 10.246 -13.446 -10.751 1.00 59.62 149 PRO A N 1
ATOM 1051 C CA . PRO A 1 149 ? 10.013 -14.851 -10.444 1.00 59.62 149 PRO A CA 1
ATOM 1052 C C . PRO A 1 149 ? 9.358 -14.942 -9.061 1.00 59.62 149 PRO A C 1
ATOM 1054 O O . PRO A 1 149 ? 9.965 -14.548 -8.065 1.00 59.62 149 PRO A O 1
ATOM 1057 N N . THR A 1 150 ? 8.112 -15.408 -9.041 1.00 52.53 150 THR A N 1
ATOM 1058 C CA . THR A 1 150 ? 7.297 -15.649 -7.840 1.00 52.53 150 THR A CA 1
ATOM 1059 C C . THR A 1 150 ? 7.599 -17.008 -7.224 1.00 52.53 150 THR A C 1
ATOM 1061 O O . THR A 1 150 ? 7.882 -17.963 -7.987 1.00 52.53 150 THR A O 1
#

Radius of gyration: 21.96 Å; chains: 1; bounding box: 43×69×53 Å